Protein AF-A0A966NE78-F1 (afdb_monomer_lite)

Radius of gyration: 13.08 Å; chains: 1; bounding box: 28×27×29 Å

Structure (mmCIF, N/CA/C/O backbone):
data_AF-A0A966NE78-F1
#
_entry.id   AF-A0A966NE78-F1
#
loop_
_atom_site.group_PDB
_atom_site.id
_atom_site.type_symbol
_atom_site.label_atom_id
_atom_site.label_alt_id
_atom_site.label_comp_id
_atom_site.label_asym_id
_atom_site.label_entity_id
_atom_site.label_seq_id
_atom_site.pdbx_PDB_ins_code
_atom_site.Cartn_x
_atom_site.Cartn_y
_atom_site.Cartn_z
_atom_site.occupancy
_atom_site.B_iso_or_equiv
_atom_site.auth_seq_id
_atom_site.auth_comp_id
_atom_site.auth_asym_id
_atom_site.auth_atom_id
_atom_site.pdbx_PDB_model_num
ATOM 1 N N . ILE A 1 1 ? -4.261 -6.131 0.480 1.00 91.75 1 ILE A N 1
ATOM 2 C CA . ILE A 1 1 ? -4.661 -5.256 -0.648 1.00 91.75 1 ILE A CA 1
ATOM 3 C C . ILE A 1 1 ? -3.763 -5.579 -1.828 1.00 91.75 1 ILE A C 1
ATOM 5 O O . ILE A 1 1 ? -2.554 -5.469 -1.679 1.00 91.75 1 ILE A O 1
ATOM 9 N N . ASP A 1 2 ? -4.355 -5.990 -2.949 1.00 88.88 2 ASP A N 1
ATOM 10 C CA . ASP A 1 2 ? -3.633 -6.285 -4.196 1.00 88.88 2 ASP A CA 1
ATOM 11 C C . ASP A 1 2 ? -3.708 -5.098 -5.175 1.00 88.88 2 ASP A C 1
ATOM 13 O O . ASP A 1 2 ? -2.695 -4.502 -5.533 1.00 88.88 2 ASP A O 1
ATOM 17 N N . ARG A 1 3 ? -4.923 -4.652 -5.537 1.00 89.88 3 ARG A N 1
ATOM 18 C CA . ARG A 1 3 ? -5.106 -3.574 -6.519 1.00 89.88 3 ARG A CA 1
ATOM 19 C C . ARG A 1 3 ? -6.203 -2.586 -6.143 1.00 89.88 3 ARG A C 1
ATOM 21 O O . ARG A 1 3 ? -7.321 -2.972 -5.822 1.00 89.88 3 ARG A O 1
ATOM 28 N N . VAL A 1 4 ? -5.900 -1.294 -6.277 1.00 91.31 4 VAL A N 1
ATOM 29 C CA . VAL A 1 4 ? -6.873 -0.196 -6.191 1.00 91.31 4 VAL A CA 1
ATOM 30 C C . VAL A 1 4 ? -6.611 0.777 -7.333 1.00 91.31 4 VAL A C 1
ATOM 32 O O . VAL A 1 4 ? -5.495 1.262 -7.505 1.00 91.31 4 VAL A O 1
ATOM 35 N N . VAL A 1 5 ? -7.641 1.076 -8.124 1.00 91.69 5 VAL A N 1
ATOM 36 C CA . VAL A 1 5 ? -7.528 1.969 -9.284 1.00 91.69 5 VAL A CA 1
ATOM 37 C C . VAL A 1 5 ? -8.548 3.088 -9.166 1.00 91.69 5 VAL A C 1
ATOM 39 O O . VAL A 1 5 ? -9.747 2.849 -9.075 1.00 91.69 5 VAL A O 1
ATOM 42 N N . ILE A 1 6 ? -8.064 4.329 -9.221 1.00 92.25 6 ILE A N 1
ATOM 43 C CA . ILE A 1 6 ? -8.905 5.521 -9.336 1.00 92.25 6 ILE A CA 1
ATOM 44 C C . ILE A 1 6 ? -8.809 6.036 -10.772 1.00 92.25 6 ILE A C 1
ATOM 46 O O . ILE A 1 6 ? -7.710 6.350 -11.260 1.00 92.25 6 ILE A O 1
ATOM 50 N N . LYS A 1 7 ? -9.963 6.128 -11.447 1.00 95.12 7 LYS A N 1
ATOM 51 C CA . LYS A 1 7 ? -10.073 6.704 -12.796 1.00 95.12 7 LYS A CA 1
ATOM 52 C C . LYS A 1 7 ? -9.459 8.108 -12.798 1.00 95.12 7 LYS A C 1
ATOM 54 O O . LYS A 1 7 ? -9.642 8.869 -11.852 1.00 95.12 7 LYS A O 1
ATOM 59 N N . SER A 1 8 ? -8.702 8.430 -13.848 1.00 92.81 8 SER A N 1
ATOM 60 C CA . SER A 1 8 ? -7.814 9.606 -13.922 1.00 92.81 8 SER A CA 1
ATOM 61 C C . SER A 1 8 ? -8.463 10.916 -13.471 1.00 92.81 8 SER A C 1
ATOM 63 O O . SER A 1 8 ? -7.880 11.632 -12.662 1.00 92.81 8 SER A O 1
ATOM 65 N N . HIS A 1 9 ? -9.690 11.165 -13.928 1.00 95.94 9 HIS A N 1
ATOM 66 C CA . HIS A 1 9 ? -10.483 12.361 -13.639 1.00 95.94 9 HIS A CA 1
ATOM 67 C C . HIS A 1 9 ? -10.841 12.536 -12.154 1.00 95.94 9 HIS A C 1
ATOM 69 O O . HIS A 1 9 ? -11.194 13.632 -11.743 1.00 95.94 9 HIS A O 1
ATOM 75 N N . TYR A 1 10 ? -10.724 11.479 -11.346 1.00 94.56 10 TYR A N 1
ATOM 76 C CA . TYR A 1 10 ? -11.046 11.494 -9.919 1.00 94.56 10 TYR A CA 1
ATOM 77 C C . TYR A 1 10 ? -9.810 11.356 -9.008 1.00 94.56 10 TYR A C 1
ATOM 79 O O . TYR A 1 10 ? -9.922 11.155 -7.794 1.00 94.56 10 TYR A O 1
ATOM 87 N N . ARG A 1 11 ? -8.596 11.420 -9.570 1.00 91.62 11 ARG A N 1
ATOM 88 C CA . ARG A 1 11 ? -7.350 11.334 -8.790 1.00 91.62 11 ARG A CA 1
ATOM 89 C C . ARG A 1 11 ? -7.124 12.610 -7.975 1.00 91.62 11 ARG A C 1
ATOM 91 O O . ARG A 1 11 ? -7.578 13.685 -8.335 1.00 91.62 11 ARG A O 1
ATOM 98 N N . ARG A 1 12 ? -6.379 12.484 -6.868 1.00 89.94 12 ARG A N 1
ATOM 99 C CA . ARG A 1 12 ? -6.079 13.569 -5.904 1.00 89.94 12 ARG A CA 1
ATOM 100 C C . ARG A 1 12 ? -7.298 14.179 -5.189 1.00 89.94 12 ARG A C 1
ATOM 102 O O . ARG A 1 12 ? -7.140 15.162 -4.482 1.00 89.94 12 ARG A O 1
ATOM 109 N N . MET A 1 13 ? -8.469 13.543 -5.268 1.00 95.25 13 MET A N 1
ATOM 110 C CA . MET A 1 13 ? -9.687 13.936 -4.536 1.00 95.25 13 MET A CA 1
ATOM 111 C C . MET A 1 13 ? -9.888 13.163 -3.216 1.00 95.25 13 MET A C 1
ATOM 113 O O . MET A 1 13 ? -10.987 13.112 -2.677 1.00 95.25 13 MET A O 1
ATOM 117 N N . GLY A 1 14 ? -8.858 12.471 -2.716 1.00 94.31 14 GLY A N 1
ATOM 118 C CA . GLY A 1 14 ? -8.938 11.694 -1.468 1.00 94.31 14 GLY A CA 1
ATOM 119 C C . GLY A 1 14 ? -9.695 10.359 -1.554 1.00 94.31 14 GLY A C 1
ATOM 120 O O . GLY A 1 14 ? -9.765 9.647 -0.556 1.00 94.31 14 GLY A O 1
ATOM 121 N N . LEU A 1 15 ? -10.204 9.968 -2.730 1.00 95.62 15 LEU A N 1
ATOM 122 C CA . LEU A 1 15 ? -10.992 8.737 -2.901 1.00 95.62 15 LEU A CA 1
ATOM 123 C C . LEU A 1 15 ? -10.244 7.463 -2.491 1.00 95.62 15 LEU A C 1
ATOM 125 O O . LEU A 1 15 ? -10.816 6.622 -1.808 1.00 95.62 15 LEU A O 1
ATOM 129 N N . GLY A 1 16 ? -8.961 7.338 -2.845 1.00 95.00 16 GLY A N 1
ATOM 130 C CA . GLY A 1 16 ? -8.151 6.188 -2.430 1.00 95.00 16 GLY A CA 1
ATOM 131 C C . GLY A 1 16 ? -8.053 6.078 -0.907 1.00 95.00 16 GLY A C 1
ATOM 132 O O . GLY A 1 16 ? -8.276 5.012 -0.348 1.00 95.00 16 GLY A O 1
ATOM 133 N N . THR A 1 17 ? -7.797 7.195 -0.221 1.00 95.12 17 THR A N 1
ATOM 134 C CA . THR A 1 17 ? -7.763 7.232 1.250 1.00 95.12 17 THR A CA 1
ATOM 135 C C . THR A 1 17 ? -9.125 6.896 1.850 1.00 95.12 17 THR A C 1
ATOM 137 O O . THR A 1 17 ? -9.183 6.209 2.861 1.00 95.12 17 THR A O 1
ATOM 140 N N . ARG A 1 18 ? -10.233 7.319 1.227 1.00 96.25 18 ARG A N 1
ATOM 141 C CA . ARG A 1 18 ? -11.580 6.953 1.686 1.00 96.25 18 ARG A CA 1
ATOM 142 C C . ARG A 1 18 ? -11.830 5.445 1.594 1.00 96.25 18 ARG A C 1
ATOM 144 O O . ARG A 1 18 ? -12.373 4.881 2.534 1.00 96.25 18 ARG A O 1
ATOM 151 N N . VAL A 1 19 ? -11.398 4.801 0.508 1.00 95.56 19 VAL A N 1
ATOM 152 C CA . VAL A 1 19 ? -11.458 3.333 0.378 1.00 95.56 19 VAL A CA 1
ATOM 153 C C . VAL A 1 19 ? -10.632 2.664 1.479 1.00 95.56 19 VAL A C 1
ATOM 155 O O . VAL A 1 19 ? -11.108 1.729 2.109 1.00 95.56 19 VAL A O 1
ATOM 158 N N . TYR A 1 20 ? -9.427 3.165 1.760 1.00 96.31 20 TYR A N 1
ATOM 159 C CA . TYR A 1 20 ? -8.557 2.584 2.787 1.00 96.31 20 TYR A CA 1
ATOM 160 C C . TYR A 1 20 ? -9.120 2.754 4.200 1.00 96.31 20 TYR A C 1
ATOM 162 O O . TYR A 1 20 ? -9.082 1.800 4.961 1.00 96.31 20 TYR A O 1
ATOM 170 N N . LYS A 1 21 ? -9.722 3.904 4.527 1.00 96.12 21 LYS A N 1
ATOM 171 C CA . LYS A 1 21 ? -10.418 4.097 5.811 1.00 96.12 21 LYS A CA 1
ATOM 172 C C . LYS A 1 21 ? -11.551 3.092 6.017 1.00 96.12 21 LYS A C 1
ATOM 174 O O . LYS A 1 21 ? -11.691 2.550 7.102 1.00 96.12 21 LYS A O 1
ATOM 179 N N . TYR A 1 22 ? -12.321 2.807 4.968 1.00 96.44 22 TYR A N 1
ATOM 180 C CA . TYR A 1 22 ? -13.356 1.777 5.040 1.00 96.44 22 TYR A CA 1
ATOM 181 C C . TYR A 1 22 ? -12.761 0.379 5.279 1.00 96.44 22 TYR A C 1
ATOM 183 O O . TYR A 1 22 ? -13.289 -0.390 6.075 1.00 96.44 22 TYR A O 1
ATOM 191 N N . ILE A 1 23 ? -11.640 0.052 4.628 1.00 95.75 23 ILE A N 1
ATOM 192 C CA . ILE A 1 23 ? -10.931 -1.213 4.878 1.00 95.75 23 ILE A CA 1
ATOM 193 C C . ILE A 1 23 ? -10.441 -1.277 6.333 1.00 95.75 23 ILE A C 1
ATOM 195 O O . ILE A 1 23 ? -10.575 -2.328 6.953 1.00 95.75 23 ILE A O 1
ATOM 199 N N . ASP A 1 24 ? -9.943 -0.169 6.889 1.00 95.94 24 ASP A N 1
ATOM 200 C CA . ASP A 1 24 ? -9.519 -0.084 8.293 1.00 95.94 24 ASP A CA 1
ATOM 201 C C . ASP A 1 24 ? -10.682 -0.389 9.247 1.00 95.94 24 ASP A C 1
ATOM 203 O O . ASP A 1 24 ? -10.542 -1.209 10.150 1.00 95.94 24 ASP A O 1
ATOM 207 N N . GLU A 1 25 ? -11.854 0.207 9.009 1.00 97.19 25 GLU A N 1
ATOM 208 C CA . GLU A 1 25 ? -13.071 -0.050 9.792 1.00 97.19 25 GLU A CA 1
ATOM 209 C C . GLU A 1 25 ? -13.511 -1.519 9.730 1.00 97.19 25 GLU A C 1
ATOM 211 O O . GLU A 1 25 ? -13.998 -2.061 10.721 1.00 97.19 25 GLU A O 1
ATOM 216 N N . VAL A 1 26 ? -13.358 -2.175 8.575 1.00 96.50 26 VAL A N 1
ATOM 217 C CA . VAL A 1 26 ? -13.694 -3.596 8.413 1.00 96.50 26 VAL A CA 1
ATOM 218 C C . VAL A 1 26 ? -12.673 -4.485 9.121 1.00 96.50 26 VAL A C 1
ATOM 220 O O . VAL A 1 26 ? -13.071 -5.378 9.865 1.00 96.50 26 VAL A O 1
ATOM 223 N N . ALA A 1 27 ? -11.377 -4.237 8.931 1.00 96.88 27 ALA A N 1
ATOM 224 C CA . ALA A 1 27 ? -10.307 -5.036 9.525 1.00 96.88 27 ALA A CA 1
ATOM 225 C C . ALA A 1 27 ? -10.277 -4.925 11.058 1.00 96.88 27 ALA A C 1
ATOM 227 O O . ALA A 1 27 ? -10.038 -5.919 11.745 1.00 96.88 27 ALA A O 1
ATOM 228 N N . ALA A 1 28 ? -10.597 -3.744 11.600 1.00 96.56 28 ALA A N 1
ATOM 229 C CA . ALA A 1 28 ? -10.643 -3.498 13.039 1.00 96.56 28 ALA A CA 1
ATOM 230 C C . ALA A 1 28 ? -11.684 -4.358 13.774 1.00 96.56 28 ALA A C 1
ATOM 232 O O . ALA A 1 28 ? -11.473 -4.684 14.939 1.00 96.56 28 ALA A O 1
ATOM 233 N N . LYS A 1 29 ? -12.776 -4.770 13.109 1.00 97.69 29 LYS A N 1
ATOM 234 C CA . LYS A 1 29 ? -13.814 -5.627 13.719 1.00 97.69 29 LYS A CA 1
ATOM 235 C C . LYS A 1 29 ? -13.272 -6.983 14.163 1.00 97.69 29 LYS A C 1
ATOM 237 O O . LYS A 1 29 ? -13.716 -7.511 15.171 1.00 97.69 29 LYS A O 1
ATOM 242 N N . GLU A 1 30 ? -12.292 -7.494 13.427 1.00 96.69 30 GLU A N 1
ATOM 243 C CA . GLU A 1 30 ? -11.678 -8.806 13.646 1.00 96.69 30 GLU A CA 1
ATOM 244 C C . GLU A 1 3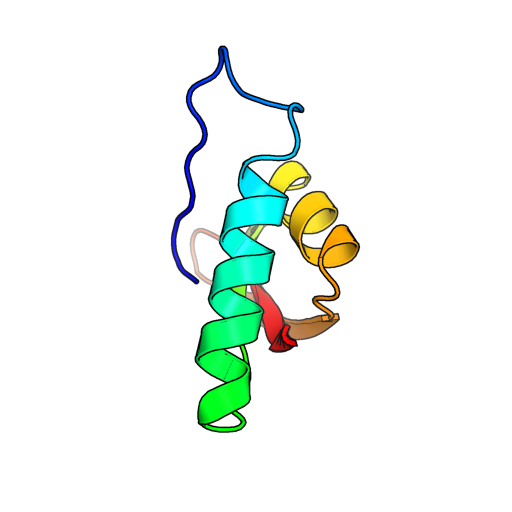0 ? -10.214 -8.681 14.110 1.00 96.69 30 GLU A C 1
ATOM 246 O O . GLU A 1 30 ? -9.489 -9.669 14.167 1.00 96.69 30 GLU A O 1
ATOM 251 N N . SER A 1 31 ? -9.754 -7.461 14.430 1.00 95.69 31 SER A N 1
ATOM 252 C CA . SER A 1 31 ? -8.359 -7.168 14.805 1.00 95.69 31 SER A CA 1
ATOM 253 C C . SER A 1 31 ? -7.327 -7.691 13.792 1.00 95.69 31 SER A C 1
ATOM 255 O O . SER A 1 31 ? -6.258 -8.178 14.162 1.00 95.69 31 SER A O 1
ATOM 257 N N . LEU A 1 32 ? -7.654 -7.607 12.500 1.00 97.06 32 LEU A N 1
ATOM 258 C CA . LEU A 1 32 ? -6.807 -8.120 11.426 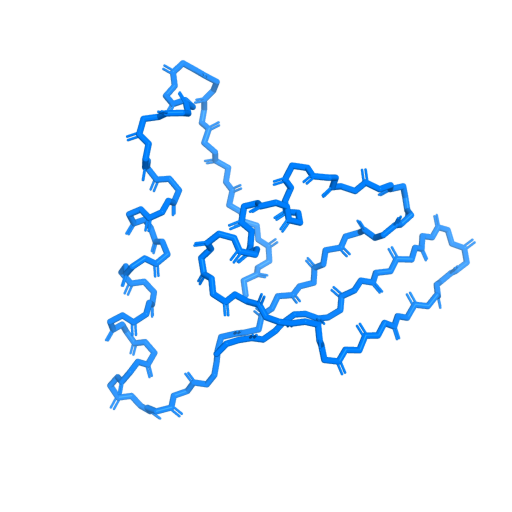1.00 97.06 32 LEU A CA 1
ATOM 259 C C . LEU A 1 32 ? -5.807 -7.061 10.941 1.00 97.06 32 LEU A C 1
ATOM 261 O O . LEU A 1 32 ? -6.201 -5.914 10.717 1.00 97.06 32 LEU A O 1
ATOM 265 N N . PRO A 1 33 ? -4.539 -7.437 10.693 1.00 96.75 33 PRO A N 1
ATOM 266 C CA . PRO A 1 33 ? -3.596 -6.556 10.023 1.00 96.75 33 PRO A CA 1
ATOM 267 C C . PRO A 1 33 ? -3.963 -6.398 8.545 1.00 96.75 33 PRO A C 1
ATOM 269 O O . PRO A 1 33 ? -4.478 -7.318 7.900 1.00 96.75 33 PRO A O 1
ATOM 272 N N . ILE A 1 34 ? -3.629 -5.245 7.973 1.00 97.81 34 ILE A N 1
ATOM 273 C CA . ILE A 1 34 ? -3.794 -4.992 6.545 1.00 97.81 34 ILE A CA 1
ATOM 274 C C . ILE A 1 34 ? -2.425 -5.038 5.887 1.00 97.81 34 ILE A C 1
ATOM 276 O O . ILE A 1 34 ? -1.576 -4.177 6.105 1.00 97.81 34 ILE A O 1
ATOM 280 N N . CYS A 1 35 ? -2.244 -6.016 5.005 1.00 97.62 35 CYS A N 1
ATOM 281 C CA . CYS A 1 35 ? -0.998 -6.205 4.272 1.00 97.62 35 CYS A CA 1
ATOM 282 C C . CYS A 1 35 ? -1.147 -5.805 2.803 1.00 97.62 35 CYS A C 1
ATOM 284 O O . CYS A 1 35 ? -2.219 -5.949 2.203 1.00 97.62 35 CYS A O 1
ATOM 286 N N . CYS A 1 36 ? -0.067 -5.336 2.192 1.00 97.00 36 CYS A N 1
ATOM 287 C CA . CYS A 1 36 ? 0.029 -5.178 0.747 1.00 97.00 36 CYS A CA 1
ATOM 288 C C . CYS A 1 36 ? 1.462 -5.368 0.255 1.00 97.00 36 CYS A C 1
ATOM 290 O O . CYS A 1 36 ? 2.425 -5.303 1.017 1.00 97.00 36 CYS A O 1
ATOM 292 N N . GLU A 1 37 ? 1.577 -5.593 -1.044 1.00 96.69 37 GLU A N 1
ATOM 293 C CA . GLU A 1 37 ? 2.841 -5.698 -1.753 1.00 96.69 37 GLU A CA 1
ATOM 294 C C . GLU A 1 37 ? 2.945 -4.531 -2.740 1.00 96.69 37 GLU A C 1
ATOM 296 O O . GLU A 1 37 ? 1.962 -4.155 -3.381 1.00 96.69 37 GLU A O 1
ATOM 301 N N . VAL A 1 38 ? 4.122 -3.912 -2.832 1.00 97.31 38 VAL A N 1
ATOM 302 C CA . VAL A 1 38 ? 4.382 -2.820 -3.776 1.00 97.31 38 VAL A CA 1
ATOM 303 C C . VAL A 1 38 ? 5.708 -3.060 -4.477 1.00 97.31 38 VAL A C 1
ATOM 305 O O . VAL A 1 38 ? 6.724 -3.254 -3.810 1.00 97.31 38 VAL A O 1
ATOM 308 N N . ASN A 1 39 ? 5.724 -2.960 -5.807 1.00 97.19 39 ASN A N 1
ATOM 309 C CA . ASN A 1 39 ? 6.958 -3.068 -6.583 1.00 97.19 39 ASN A CA 1
ATOM 310 C C . ASN A 1 39 ? 7.993 -2.029 -6.123 1.00 97.19 39 ASN A C 1
ATOM 312 O O . ASN A 1 39 ? 7.759 -0.814 -6.184 1.00 97.19 39 ASN A O 1
ATOM 316 N N . SER A 1 40 ? 9.151 -2.515 -5.685 1.00 97.00 40 SER A N 1
ATOM 317 C CA . SER A 1 40 ? 10.363 -1.721 -5.499 1.00 97.00 40 SER A CA 1
ATOM 318 C C . SER A 1 40 ? 11.183 -1.648 -6.784 1.00 97.00 40 SER A C 1
ATOM 320 O O . SER A 1 40 ? 11.874 -0.649 -6.978 1.00 97.00 40 SER A O 1
ATOM 322 N N . ILE A 1 41 ? 11.070 -2.645 -7.672 1.00 97.50 41 ILE A N 1
ATOM 323 C CA . ILE A 1 41 ? 11.717 -2.671 -8.990 1.00 97.50 41 ILE A CA 1
ATOM 324 C C . ILE A 1 41 ? 10.748 -3.280 -10.025 1.00 97.50 41 ILE A C 1
ATOM 326 O O . ILE A 1 41 ? 10.368 -4.434 -9.854 1.00 97.50 41 ILE A O 1
ATOM 330 N N . PRO A 1 42 ? 10.346 -2.545 -11.085 1.00 97.00 42 PRO A N 1
ATOM 331 C CA . PRO A 1 42 ? 10.510 -1.100 -11.233 1.00 97.00 42 PRO A CA 1
ATOM 332 C C . PRO A 1 42 ? 9.764 -0.350 -10.122 1.00 97.00 42 PRO A C 1
ATOM 334 O O . PRO A 1 42 ? 8.706 -0.774 -9.654 1.00 97.00 42 PRO A O 1
ATOM 337 N 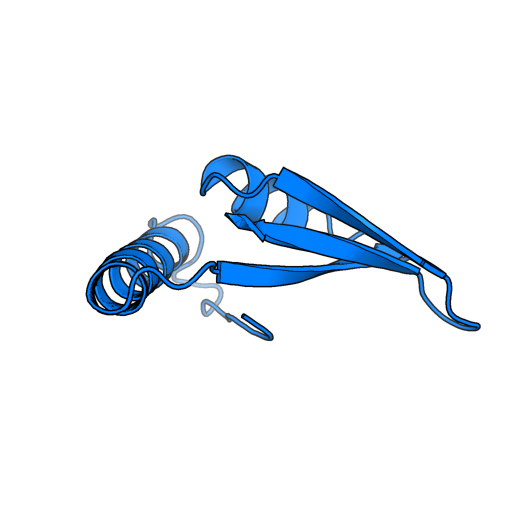N . LEU A 1 43 ? 10.328 0.776 -9.692 1.00 96.62 43 LEU A N 1
ATOM 338 C CA . LEU A 1 43 ? 9.859 1.481 -8.505 1.00 96.62 43 LEU A CA 1
ATOM 339 C C . LEU A 1 43 ? 8.465 2.085 -8.703 1.00 96.62 43 LEU A C 1
ATOM 341 O O . LEU A 1 43 ? 8.276 3.021 -9.481 1.00 96.62 43 LEU A O 1
ATOM 345 N N . ASN A 1 44 ? 7.496 1.630 -7.911 1.00 96.44 44 ASN A N 1
ATOM 346 C CA . ASN A 1 44 ? 6.165 2.226 -7.865 1.00 96.44 44 ASN A CA 1
ATOM 347 C C . ASN A 1 44 ? 6.083 3.313 -6.777 1.00 96.44 44 ASN A C 1
ATOM 349 O O . ASN A 1 44 ? 5.447 3.147 -5.732 1.00 96.44 44 ASN A O 1
ATOM 353 N N . GLN A 1 45 ? 6.734 4.455 -7.028 1.00 96.81 45 GLN A N 1
ATOM 354 C CA . GLN A 1 45 ? 6.835 5.555 -6.057 1.00 96.81 45 GLN A CA 1
ATOM 355 C C . GLN A 1 45 ? 5.467 6.110 -5.629 1.00 96.81 45 GLN A C 1
ATOM 357 O O . GLN A 1 45 ? 5.280 6.478 -4.470 1.00 96.81 45 GLN A O 1
ATOM 362 N N . ILE A 1 46 ? 4.497 6.156 -6.550 1.00 94.25 46 ILE A N 1
ATOM 363 C CA . ILE A 1 46 ? 3.145 6.658 -6.264 1.00 94.25 46 ILE A CA 1
ATOM 364 C C . ILE A 1 46 ? 2.477 5.786 -5.201 1.00 94.25 46 ILE A C 1
ATOM 366 O O . ILE A 1 46 ? 1.921 6.317 -4.239 1.00 94.25 46 ILE A O 1
ATOM 370 N N . SER A 1 47 ? 2.561 4.463 -5.353 1.00 95.50 47 SER A N 1
ATOM 371 C CA . SER A 1 47 ? 1.964 3.534 -4.393 1.00 95.50 47 SER A CA 1
ATOM 372 C C . SER A 1 47 ? 2.701 3.587 -3.061 1.00 95.50 47 SER A C 1
ATOM 374 O O . SER A 1 47 ? 2.050 3.704 -2.031 1.00 95.50 47 SER A O 1
ATOM 376 N N . LEU A 1 48 ? 4.038 3.616 -3.060 1.00 96.38 48 LEU A N 1
ATOM 377 C CA . LEU A 1 48 ? 4.823 3.742 -1.824 1.00 96.38 48 LEU A CA 1
ATOM 378 C C . LEU A 1 48 ? 4.452 4.998 -1.023 1.00 96.38 48 LEU A C 1
ATOM 380 O O . LEU A 1 48 ? 4.161 4.901 0.167 1.00 96.38 48 LEU A O 1
ATOM 384 N N . ASN A 1 49 ? 4.383 6.160 -1.679 1.00 95.88 49 ASN A N 1
ATOM 385 C CA . ASN A 1 49 ? 3.988 7.412 -1.029 1.00 95.88 49 ASN A CA 1
ATOM 386 C C . ASN A 1 49 ? 2.554 7.345 -0.500 1.00 95.88 49 ASN A C 1
ATOM 388 O O . ASN A 1 49 ? 2.264 7.817 0.600 1.00 95.88 49 ASN A O 1
ATOM 392 N N . PHE A 1 50 ? 1.646 6.766 -1.287 1.00 95.44 50 PHE A N 1
ATOM 393 C CA . PHE A 1 50 ? 0.260 6.602 -0.881 1.00 95.44 50 PHE A CA 1
ATOM 394 C C . PHE A 1 50 ? 0.141 5.685 0.344 1.00 95.44 50 PHE A C 1
ATOM 396 O O . PHE A 1 50 ? -0.528 6.051 1.306 1.00 95.44 50 PHE A O 1
ATOM 403 N N . HIS A 1 51 ? 0.813 4.537 0.352 1.00 96.81 51 HIS A N 1
ATOM 404 C CA . HIS A 1 51 ? 0.788 3.593 1.467 1.00 96.81 51 HIS A CA 1
ATOM 405 C C . HIS A 1 51 ? 1.411 4.182 2.735 1.00 96.81 51 HIS A C 1
ATOM 407 O O . HIS A 1 51 ? 0.776 4.126 3.788 1.00 96.81 51 HIS A O 1
ATOM 413 N N . ALA A 1 52 ? 2.567 4.846 2.630 1.00 96.81 52 ALA A N 1
ATOM 414 C CA . ALA A 1 52 ? 3.186 5.545 3.757 1.00 96.81 52 ALA A CA 1
ATOM 415 C C . ALA A 1 52 ? 2.242 6.606 4.357 1.00 96.81 52 ALA A C 1
ATOM 417 O O . ALA A 1 52 ? 2.045 6.658 5.568 1.00 96.81 52 ALA A O 1
ATOM 418 N N . LYS A 1 53 ? 1.560 7.393 3.510 1.00 95.62 53 LYS A N 1
ATOM 419 C CA . LYS A 1 53 ? 0.557 8.376 3.959 1.00 95.62 53 LYS A CA 1
ATOM 420 C C . LYS A 1 53 ? -0.656 7.737 4.655 1.00 95.62 53 LYS A C 1
ATOM 422 O O . LYS A 1 53 ? -1.310 8.403 5.450 1.00 95.62 53 LYS A O 1
ATOM 427 N N . ASN A 1 54 ? -0.975 6.477 4.355 1.00 96.00 54 ASN A N 1
ATOM 428 C CA . ASN A 1 54 ? -2.075 5.730 4.978 1.00 96.00 54 ASN A CA 1
ATOM 429 C C . ASN A 1 54 ? -1.610 4.821 6.136 1.00 96.00 54 ASN A C 1
ATOM 431 O O . ASN A 1 54 ? -2.363 3.927 6.523 1.00 96.00 54 ASN A O 1
ATOM 435 N N . GLY A 1 55 ? -0.408 5.045 6.681 1.00 96.56 55 GLY A N 1
ATOM 436 C CA . GLY A 1 55 ? 0.076 4.401 7.908 1.00 96.56 55 GLY A CA 1
ATOM 437 C C . GLY A 1 55 ? 0.773 3.053 7.719 1.00 96.56 55 GLY A C 1
ATOM 438 O O . GLY A 1 55 ? 1.073 2.395 8.706 1.00 96.56 55 GLY A O 1
ATOM 439 N N . PHE A 1 56 ? 1.036 2.631 6.481 1.00 97.94 56 PHE A N 1
ATOM 440 C CA . PHE A 1 56 ? 1.769 1.391 6.229 1.00 97.94 56 PHE A CA 1
ATOM 441 C C . PHE A 1 56 ? 3.262 1.547 6.517 1.00 97.94 56 PHE A C 1
ATOM 443 O O . PHE A 1 56 ? 3.881 2.538 6.121 1.00 97.94 56 PHE A O 1
ATOM 450 N N . ILE A 1 57 ? 3.850 0.507 7.100 1.00 98.00 57 ILE A N 1
ATOM 451 C CA . ILE A 1 57 ? 5.290 0.371 7.324 1.00 98.00 57 ILE A CA 1
ATOM 452 C C . ILE A 1 57 ? 5.846 -0.815 6.533 1.00 98.00 57 ILE A C 1
ATOM 454 O O . ILE A 1 57 ? 5.126 -1.772 6.252 1.00 98.00 57 ILE A O 1
ATOM 458 N N . LYS A 1 58 ? 7.133 -0.768 6.164 1.00 97.94 58 LYS A N 1
ATOM 459 C CA . LYS A 1 58 ? 7.821 -1.909 5.538 1.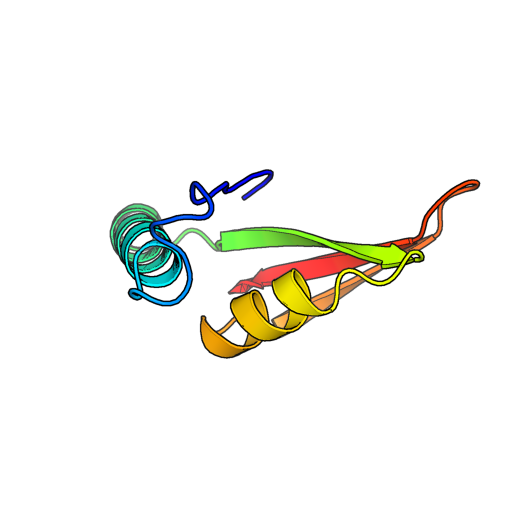00 97.94 58 LYS A CA 1
ATOM 460 C C . LYS A 1 58 ? 8.042 -2.999 6.585 1.00 97.94 58 LYS A C 1
ATOM 462 O O . LYS A 1 58 ? 8.635 -2.729 7.623 1.00 97.94 58 LYS A O 1
ATOM 467 N N . VAL A 1 59 ? 7.640 -4.223 6.258 1.00 98.44 59 VAL A N 1
ATOM 468 C CA . VAL A 1 59 ? 7.877 -5.423 7.082 1.00 98.44 59 VAL A CA 1
ATOM 469 C C . VAL A 1 59 ? 8.742 -6.468 6.383 1.00 98.44 59 VAL A C 1
ATOM 471 O O . VAL A 1 59 ? 9.207 -7.410 7.014 1.00 98.44 59 VAL A O 1
ATOM 474 N N . GLY A 1 60 ? 9.008 -6.296 5.088 1.00 98.31 60 GLY A N 1
ATOM 475 C CA . GLY A 1 60 ? 9.896 -7.181 4.349 1.00 98.31 60 GLY A CA 1
ATOM 476 C C . GLY A 1 60 ? 10.103 -6.735 2.911 1.00 98.31 60 GLY A C 1
ATOM 477 O O . GLY A 1 60 ? 9.533 -5.743 2.449 1.00 98.31 60 GLY A O 1
ATOM 478 N N . GLU A 1 61 ? 10.935 -7.479 2.200 1.00 98.25 61 GLU A N 1
ATOM 479 C CA . GLU A 1 61 ? 11.133 -7.340 0.762 1.00 98.25 61 GLU A CA 1
ATOM 480 C C . GLU A 1 61 ? 11.508 -8.679 0.144 1.00 98.25 61 GLU A C 1
ATOM 482 O O . GLU A 1 61 ? 11.900 -9.612 0.851 1.00 98.25 61 GLU A O 1
ATOM 487 N N . ARG A 1 62 ? 11.344 -8.774 -1.172 1.00 98.31 62 ARG A N 1
ATOM 488 C CA . ARG A 1 62 ? 11.713 -9.960 -1.932 1.00 98.31 62 ARG A CA 1
ATOM 489 C C . ARG A 1 62 ? 12.129 -9.582 -3.338 1.00 98.31 62 ARG A C 1
ATOM 491 O O . ARG A 1 62 ? 11.466 -8.774 -3.987 1.00 98.31 62 ARG A O 1
ATOM 498 N N . ASP A 1 63 ? 13.191 -10.226 -3.793 1.00 98.38 63 ASP A N 1
ATOM 499 C CA . ASP A 1 63 ? 13.653 -10.154 -5.169 1.00 98.38 63 ASP A CA 1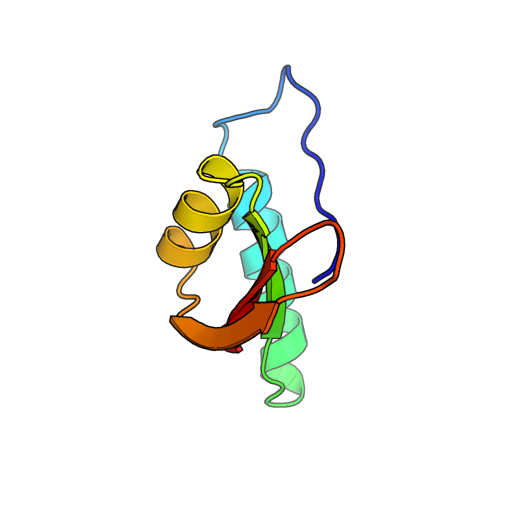
ATOM 500 C C . ASP A 1 63 ? 13.174 -11.381 -5.944 1.00 98.38 63 ASP A C 1
ATOM 502 O O . ASP A 1 63 ? 13.265 -12.522 -5.478 1.00 98.38 63 ASP A O 1
ATOM 506 N N . PHE A 1 64 ? 12.667 -11.130 -7.142 1.00 97.12 64 PHE A N 1
ATOM 507 C CA . PHE A 1 64 ? 12.338 -12.12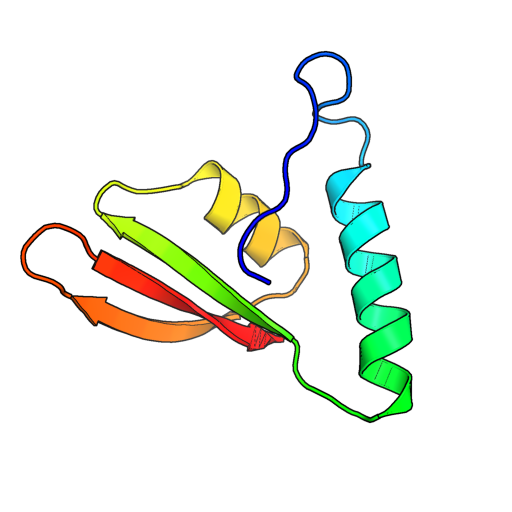8 -8.146 1.00 97.12 64 PHE A CA 1
ATOM 508 C C . PHE A 1 64 ? 13.239 -11.934 -9.366 1.00 97.12 64 PHE A C 1
ATOM 510 O O . PHE A 1 64 ? 14.022 -10.990 -9.458 1.00 97.12 64 PHE A O 1
ATOM 517 N N . LYS A 1 65 ? 13.136 -12.850 -10.332 1.00 97.44 65 LYS A N 1
ATOM 518 C CA . LYS A 1 65 ? 13.962 -12.809 -11.545 1.00 97.44 65 LYS A CA 1
ATOM 519 C C . LYS A 1 65 ? 13.735 -11.536 -12.375 1.00 97.44 65 LYS A C 1
ATOM 521 O O . LYS A 1 65 ? 14.656 -11.073 -13.036 1.00 97.44 65 LYS A O 1
ATOM 526 N N . ASP A 1 66 ? 12.512 -11.019 -12.381 1.00 97.31 66 ASP A N 1
ATOM 527 C CA . ASP A 1 66 ? 12.039 -9.946 -13.262 1.00 97.31 66 ASP A CA 1
ATOM 528 C C . ASP A 1 66 ? 11.578 -8.682 -12.519 1.00 97.31 66 ASP A C 1
ATOM 530 O O . ASP A 1 66 ? 11.395 -7.639 -13.148 1.00 97.31 66 ASP A O 1
ATOM 534 N N . HIS A 1 67 ? 11.401 -8.747 -11.199 1.00 97.31 67 HIS A N 1
ATOM 535 C CA . HIS A 1 67 ? 10.952 -7.622 -10.384 1.00 97.31 67 HIS A CA 1
ATOM 536 C C . HIS A 1 67 ? 11.354 -7.794 -8.915 1.00 97.31 67 HIS A C 1
ATOM 538 O O . HIS A 1 67 ? 11.711 -8.883 -8.476 1.00 97.31 67 HIS A O 1
ATOM 544 N N . SER A 1 68 ? 11.243 -6.719 -8.142 1.00 98.25 68 SER A N 1
ATOM 545 C CA . SER A 1 68 ? 11.396 -6.754 -6.686 1.00 98.25 68 SER A CA 1
ATOM 546 C C . SER A 1 68 ? 10.211 -6.076 -6.031 1.00 98.25 68 SER A C 1
ATOM 548 O O . SER A 1 68 ? 9.628 -5.134 -6.584 1.00 98.25 68 SER A O 1
ATOM 550 N N . VAL A 1 69 ? 9.878 -6.526 -4.827 1.00 98.19 69 VAL A N 1
ATOM 551 C CA . VAL A 1 69 ? 8.718 -6.049 -4.079 1.00 98.19 69 VAL A CA 1
ATOM 552 C C . VAL A 1 69 ? 9.070 -5.708 -2.639 1.00 98.19 69 VAL A C 1
ATOM 554 O O . VAL A 1 69 ? 9.987 -6.270 -2.042 1.00 98.19 69 VAL A O 1
ATOM 557 N N . ARG A 1 70 ? 8.299 -4.791 -2.057 1.00 98.19 70 ARG A N 1
ATOM 558 C CA . ARG A 1 70 ? 8.263 -4.518 -0.619 1.00 98.19 70 ARG A CA 1
ATOM 559 C C . ARG A 1 70 ? 6.932 -4.971 -0.052 1.00 98.19 70 ARG A C 1
ATOM 561 O O . ARG A 1 70 ? 5.879 -4.597 -0.568 1.00 98.19 70 ARG A O 1
ATOM 568 N N . TYR A 1 71 ? 7.005 -5.698 1.053 1.00 98.31 71 TYR A N 1
ATOM 569 C CA . TYR A 1 71 ? 5.855 -6.051 1.868 1.00 98.31 71 TYR A CA 1
ATOM 570 C C . TYR A 1 71 ? 5.605 -4.944 2.877 1.00 98.31 71 TYR A C 1
ATOM 572 O O . TYR A 1 71 ? 6.511 -4.556 3.624 1.00 98.31 71 TYR A O 1
ATOM 580 N N . LEU A 1 72 ? 4.380 -4.433 2.886 1.00 98.31 72 LEU A N 1
ATOM 581 C CA . LEU A 1 72 ? 3.943 -3.399 3.803 1.00 98.31 72 LEU A CA 1
ATOM 582 C C . LEU A 1 72 ? 2.784 -3.908 4.661 1.00 98.31 72 LEU A C 1
ATOM 584 O O . LEU A 1 72 ? 1.923 -4.639 4.170 1.00 98.31 72 LEU A O 1
ATOM 588 N N . GLN A 1 73 ? 2.738 -3.473 5.915 1.00 98.06 73 GLN A N 1
ATOM 589 C CA . GLN A 1 73 ? 1.675 -3.807 6.862 1.00 98.06 73 GLN A CA 1
ATOM 590 C C . GLN A 1 73 ? 1.254 -2.570 7.658 1.00 98.06 73 GLN A C 1
ATOM 592 O O . GLN A 1 73 ? 2.063 -1.660 7.862 1.00 98.06 73 GLN A O 1
ATOM 597 N N . LYS A 1 74 ? 0.001 -2.558 8.113 1.00 95.31 74 LYS A N 1
ATOM 598 C CA . LYS A 1 74 ? -0.476 -1.742 9.229 1.00 95.31 74 LYS A CA 1
ATOM 599 C C . LYS A 1 74 ? -1.520 -2.483 10.054 1.00 95.31 74 LYS A C 1
ATOM 601 O O . LYS A 1 74 ? -2.108 -3.446 9.506 1.00 95.31 74 LYS A O 1
#

Foldseek 3Di:
DEDDDDDPVCPPVCVVVVVVVVVVVVCVVVVHKDKYKAWPVVHPVVVVVVCVVNPWDFPDKDDDPRTIITMIID

Secondary structure (DSSP, 8-state):
-------GGGTTSSHHHHHHHHHHHHHHHTT---EEEEEEETT-HHHHHHHHHTT-EEEEEEE-SS-EEEEEE-

Sequence (74 aa):
IDRVVIKSHYRRMGLGTRVYKYIDEVAAKESLPICCEVNSIPLNQISLNFHAKNGFIKVGERDFKDHSVRYLQK

pLDDT: mean 96.05, std 2.15, range [88.88, 98.44]